Protein AF-A0A3C1SEP4-F1 (afdb_monomer)

Radius of gyration: 11.42 Å; Cα contacts (8 Å, |Δi|>4): 20; chains: 1; bounding box: 32×20×23 Å

Sequence (44 aa):
PRRFGKSSLLTVLESYYDIARKDEYDLLFDGTYIKDHPTPEKNS

Foldseek 3Di:
DPPVPPVVVVVVVCCFQALVCPVVCCVVQPPHPCVVDPDPNGND

Nearest PDB structures (foldseek):
  8ojf-assembly1_B-2  TM=2.374E-01  e=9.292E+00  Arabidopsis thaliana
  8qx3-assembly1_A  TM=2.391E-01  e=9.292E+00  Arabidopsis thaliana

pLDDT: mean 76.55, std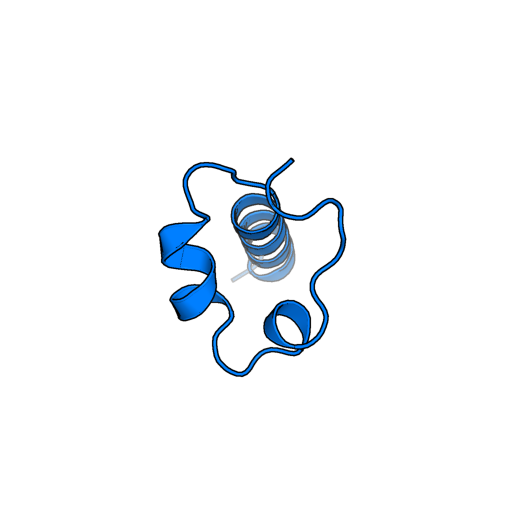 7.47, range [57.19, 84.75]

Secondary structure (DSSP, 8-state):
-TTHHHHHHHHHHHHHH-GGGTTTHHHHSTTSHHHHS--TTTT-

Structure (mmCIF, N/CA/C/O backbone):
data_AF-A0A3C1SEP4-F1
#
_entry.id   AF-A0A3C1SEP4-F1
#
loop_
_atom_site.group_PDB
_atom_site.id
_atom_site.type_symbol
_atom_site.label_atom_id
_atom_site.label_alt_id
_atom_site.label_comp_id
_atom_site.label_asym_id
_atom_site.label_entity_id
_atom_site.label_seq_id
_atom_site.pdbx_PDB_ins_code
_atom_site.Cartn_x
_atom_site.Cartn_y
_atom_site.Cartn_z
_atom_site.occupancy
_atom_site.B_iso_or_equiv
_atom_site.auth_seq_id
_atom_site.auth_comp_id
_atom_s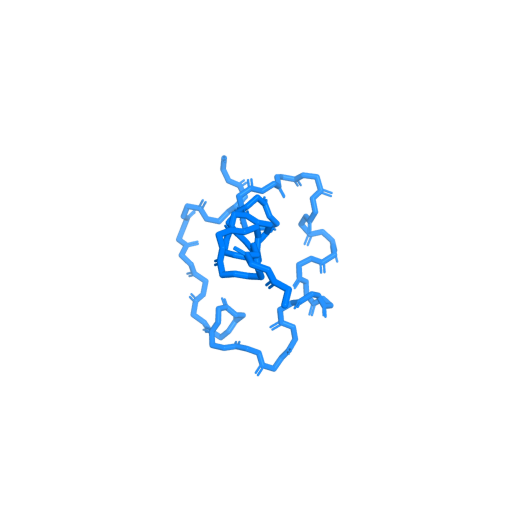ite.auth_asym_id
_atom_site.auth_atom_id
_atom_site.pdbx_PDB_model_num
ATOM 1 N N . PRO A 1 1 ? 23.307 2.825 -12.040 1.00 57.19 1 PRO A N 1
ATOM 2 C CA . PRO A 1 1 ? 22.792 3.812 -11.054 1.00 57.19 1 PRO A CA 1
ATOM 3 C C . PRO A 1 1 ? 22.772 3.234 -9.617 1.00 57.19 1 PRO A C 1
ATOM 5 O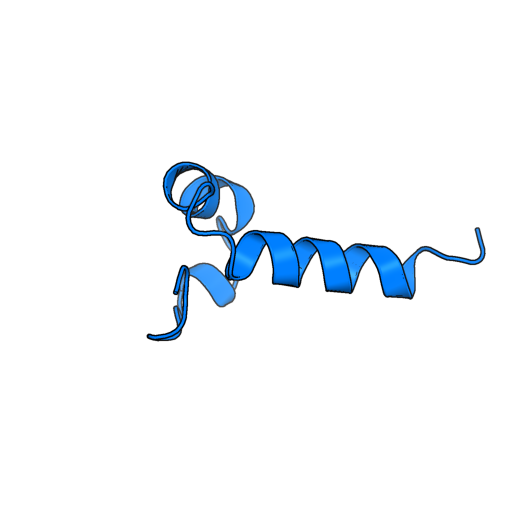 O . PRO A 1 1 ? 21.959 2.383 -9.277 1.00 57.19 1 PRO A O 1
ATOM 8 N N . ARG A 1 2 ? 23.738 3.649 -8.788 1.00 64.31 2 ARG A N 1
ATOM 9 C CA . ARG A 1 2 ? 24.264 2.948 -7.592 1.00 64.31 2 ARG A CA 1
ATOM 10 C C . ARG A 1 2 ? 23.353 2.916 -6.337 1.00 64.31 2 ARG A C 1
ATOM 12 O O . ARG A 1 2 ? 23.828 2.546 -5.269 1.00 64.31 2 ARG A O 1
ATOM 19 N N . ARG A 1 3 ? 22.073 3.315 -6.423 1.00 63.12 3 ARG A N 1
ATOM 20 C CA . ARG A 1 3 ? 21.159 3.435 -5.255 1.00 63.12 3 ARG A CA 1
ATOM 21 C C . ARG A 1 3 ? 19.764 2.811 -5.414 1.00 63.12 3 ARG A C 1
ATOM 23 O O . ARG A 1 3 ? 18.974 2.905 -4.485 1.00 63.12 3 ARG A O 1
ATOM 30 N N . PHE A 1 4 ? 19.475 2.131 -6.524 1.00 62.00 4 PHE A N 1
ATOM 31 C CA . PHE A 1 4 ? 18.131 1.593 -6.797 1.00 62.00 4 PHE A CA 1
ATOM 32 C C . PHE A 1 4 ? 17.603 0.596 -5.746 1.00 62.00 4 PHE A C 1
ATOM 34 O O . PHE A 1 4 ? 16.399 0.485 -5.572 1.00 62.00 4 PHE A O 1
ATOM 41 N N . GLY A 1 5 ? 18.475 -0.100 -5.007 1.00 63.22 5 GLY A N 1
ATOM 42 C CA . GLY A 1 5 ? 18.038 -1.170 -4.101 1.00 63.22 5 GLY A CA 1
ATOM 43 C C . GLY A 1 5 ? 17.506 -0.724 -2.734 1.00 63.22 5 GLY A C 1
ATOM 44 O O . GLY A 1 5 ? 16.624 -1.375 -2.190 1.00 63.22 5 GLY A O 1
ATOM 45 N N . LYS A 1 6 ? 18.026 0.364 -2.150 1.00 72.88 6 LYS A N 1
ATOM 46 C CA . LYS A 1 6 ? 17.656 0.751 -0.771 1.00 72.88 6 LYS A CA 1
ATOM 47 C C . LYS A 1 6 ? 16.410 1.628 -0.723 1.00 72.88 6 LYS A C 1
ATOM 49 O O . LYS A 1 6 ? 15.598 1.483 0.179 1.00 72.88 6 LYS A O 1
ATOM 54 N N . SER A 1 7 ? 16.270 2.526 -1.695 1.00 77.00 7 SER A N 1
ATOM 55 C CA . SER A 1 7 ? 15.164 3.481 -1.724 1.00 77.00 7 SER A CA 1
ATOM 56 C C . SER A 1 7 ? 13.833 2.801 -2.043 1.00 77.00 7 SER A C 1
ATOM 58 O O . SER A 1 7 ? 12.861 3.069 -1.355 1.00 77.00 7 SER A O 1
ATOM 60 N N . SER A 1 8 ? 13.796 1.860 -2.996 1.00 79.00 8 SER A N 1
ATOM 61 C CA . SER A 1 8 ? 12.546 1.167 -3.348 1.00 79.00 8 SER A CA 1
ATOM 62 C C . SER A 1 8 ? 11.949 0.371 -2.189 1.00 79.00 8 SER A C 1
ATOM 64 O O . SER A 1 8 ? 10.741 0.405 -2.002 1.00 79.00 8 SER A O 1
ATOM 66 N N . LEU A 1 9 ? 12.772 -0.316 -1.392 1.00 80.94 9 LEU A N 1
ATOM 67 C CA . LEU A 1 9 ? 12.272 -1.085 -0.248 1.00 80.94 9 LEU A CA 1
ATOM 68 C C . LEU A 1 9 ? 11.690 -0.180 0.841 1.00 80.94 9 LEU A C 1
ATOM 70 O O . LEU A 1 9 ? 10.643 -0.491 1.400 1.00 80.94 9 LEU A O 1
ATOM 74 N N . LEU A 1 10 ? 12.351 0.947 1.114 1.00 83.25 10 LEU A N 1
ATOM 75 C CA . LEU A 1 10 ? 11.880 1.902 2.110 1.00 83.25 10 LEU A CA 1
ATOM 76 C C . LEU A 1 10 ? 10.550 2.536 1.685 1.00 83.25 10 LEU A C 1
ATOM 78 O O . LEU A 1 10 ? 9.629 2.575 2.486 1.00 83.25 10 LEU A O 1
ATOM 82 N N . THR A 1 11 ? 10.412 2.929 0.417 1.00 83.50 11 THR A N 1
ATOM 83 C CA . THR A 1 11 ? 9.166 3.506 -0.112 1.00 83.50 11 THR A CA 1
ATOM 84 C C . THR A 1 11 ? 7.986 2.530 -0.048 1.00 83.50 11 THR A C 1
ATOM 86 O O . THR A 1 11 ? 6.860 2.949 0.220 1.00 83.50 11 THR A O 1
ATOM 89 N N . VAL A 1 12 ? 8.223 1.229 -0.261 1.00 84.00 12 VAL A N 1
ATOM 90 C CA . VAL A 1 12 ? 7.182 0.195 -0.110 1.00 84.00 12 VAL A CA 1
ATOM 91 C C . VAL A 1 12 ? 6.745 0.066 1.350 1.00 84.00 12 VAL A C 1
ATOM 93 O O . VAL A 1 12 ? 5.549 0.000 1.609 1.00 84.00 12 VAL A O 1
ATOM 96 N N . LEU A 1 13 ? 7.688 0.068 2.299 1.00 84.44 13 LEU A N 1
ATOM 97 C CA . LEU A 1 13 ? 7.379 0.016 3.733 1.00 84.44 13 LEU A CA 1
ATOM 98 C C . LEU A 1 13 ? 6.654 1.276 4.209 1.00 84.44 13 LEU A C 1
ATOM 100 O O . LEU A 1 13 ? 5.659 1.164 4.915 1.00 84.44 13 LEU A O 1
ATOM 104 N N . GLU A 1 14 ? 7.112 2.455 3.787 1.00 83.75 14 GLU A N 1
ATOM 105 C CA . GLU A 1 14 ? 6.423 3.723 4.045 1.00 83.75 14 GLU A CA 1
ATOM 106 C C . GLU A 1 14 ? 4.977 3.641 3.547 1.00 83.75 14 GLU A C 1
ATOM 108 O O . GLU A 1 14 ? 4.058 3.860 4.320 1.00 83.75 14 GLU A O 1
ATOM 113 N N . SER A 1 15 ? 4.758 3.198 2.306 1.00 83.00 15 SER A N 1
ATOM 114 C CA . SER A 1 15 ? 3.408 3.066 1.736 1.00 83.00 15 SER A CA 1
ATOM 115 C C . SER A 1 15 ? 2.553 1.970 2.393 1.00 83.00 15 SER A C 1
ATOM 117 O O . SER A 1 15 ? 1.334 2.004 2.267 1.00 83.00 15 SER A O 1
ATOM 119 N N . TYR A 1 16 ? 3.166 0.988 3.065 1.00 83.75 16 TYR A N 1
ATOM 120 C CA . TYR A 1 16 ? 2.466 -0.113 3.738 1.00 83.75 16 TYR A CA 1
ATOM 121 C C . TYR A 1 16 ? 1.968 0.257 5.144 1.00 83.75 16 TYR A C 1
ATOM 123 O O . TYR A 1 16 ? 0.920 -0.222 5.583 1.00 83.75 16 TYR A O 1
ATOM 131 N N . TYR A 1 17 ? 2.725 1.095 5.854 1.00 83.88 17 TYR A N 1
ATOM 132 C CA . TYR A 1 17 ? 2.392 1.541 7.209 1.00 83.88 17 TYR A CA 1
ATOM 133 C C . TYR A 1 17 ? 1.734 2.927 7.248 1.00 83.88 17 TYR A C 1
ATOM 135 O O . TYR A 1 17 ? 1.189 3.308 8.279 1.00 83.88 17 TYR A O 1
ATOM 143 N N . ASP A 1 18 ? 1.743 3.684 6.149 1.00 82.25 18 ASP A N 1
ATOM 144 C CA . ASP A 1 18 ? 1.149 5.019 6.113 1.00 82.25 18 ASP A CA 1
ATOM 145 C C . ASP A 1 18 ? -0.390 4.982 6.158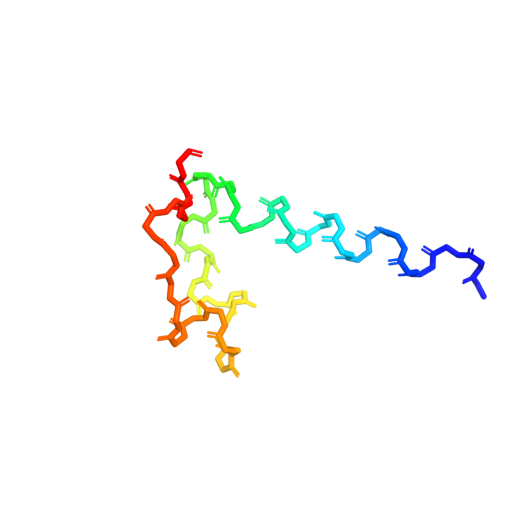 1.00 82.25 18 ASP A C 1
ATOM 147 O O . ASP A 1 18 ? -1.073 4.655 5.186 1.00 82.25 18 ASP A O 1
ATOM 151 N N . ILE A 1 19 ? -0.935 5.408 7.300 1.00 73.00 19 ILE A N 1
ATOM 152 C CA . ILE A 1 19 ? -2.371 5.524 7.582 1.00 73.00 19 ILE A CA 1
ATOM 153 C C . ILE A 1 19 ? -3.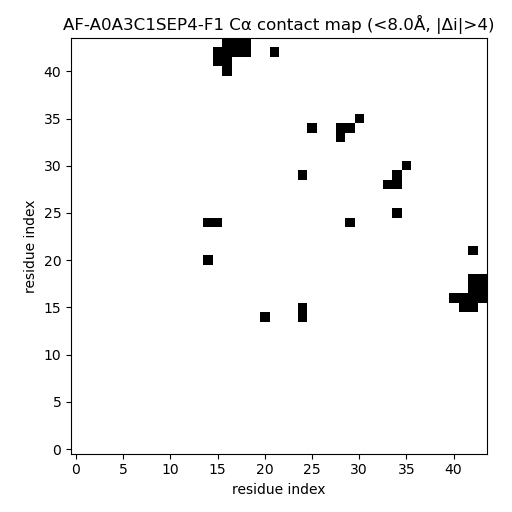086 6.424 6.563 1.00 73.00 19 ILE A C 1
ATOM 155 O O . ILE A 1 19 ? -4.244 6.167 6.224 1.00 73.00 19 ILE A O 1
ATOM 159 N N . ALA A 1 20 ? -2.413 7.458 6.045 1.00 73.44 20 ALA A N 1
ATOM 160 C CA . ALA A 1 20 ? -2.994 8.386 5.077 1.00 73.44 20 ALA A CA 1
ATOM 161 C C . ALA A 1 20 ? -3.171 7.759 3.686 1.00 73.44 20 ALA A C 1
ATOM 163 O O . ALA A 1 20 ? -3.968 8.252 2.890 1.00 73.44 20 ALA A O 1
ATOM 164 N N . ARG A 1 21 ? -2.467 6.659 3.390 1.00 69.94 21 ARG A N 1
ATOM 165 C CA . ARG A 1 21 ? -2.521 5.974 2.090 1.00 69.94 21 ARG A CA 1
ATOM 166 C C . ARG A 1 21 ? -3.427 4.757 2.082 1.00 69.94 21 ARG A C 1
ATOM 1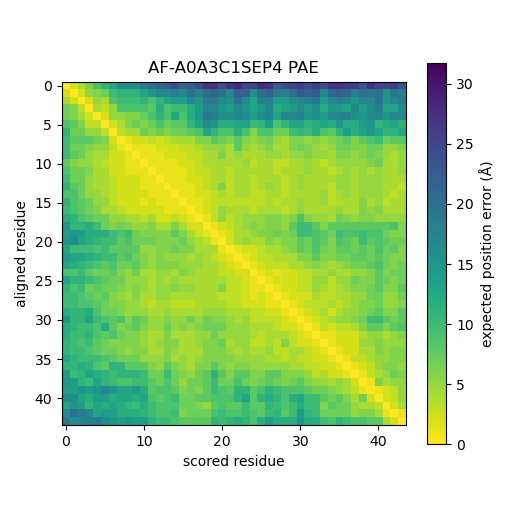68 O O . ARG A 1 21 ? -3.391 3.979 1.135 1.00 69.94 21 ARG A O 1
ATOM 175 N N . LYS A 1 22 ? -4.293 4.608 3.084 1.00 72.62 22 LYS A N 1
ATOM 176 C CA . LYS A 1 22 ? -5.263 3.510 3.158 1.00 72.62 22 LYS A CA 1
ATOM 177 C C . LYS A 1 22 ? -6.186 3.441 1.934 1.00 72.62 22 LYS A C 1
ATOM 179 O O . LYS A 1 22 ? -6.522 2.342 1.502 1.00 72.62 22 LYS A O 1
ATOM 184 N N . ASP A 1 23 ? -6.542 4.592 1.363 1.00 77.44 23 ASP A N 1
ATOM 185 C CA . ASP A 1 23 ? -7.355 4.685 0.143 1.00 77.44 23 ASP A CA 1
ATOM 186 C C . ASP A 1 23 ? -6.547 4.347 -1.124 1.00 77.44 23 ASP A C 1
ATOM 188 O O . ASP A 1 23 ? -7.064 3.746 -2.063 1.00 77.44 23 ASP A O 1
ATOM 192 N N . GLU A 1 24 ? -5.254 4.685 -1.140 1.0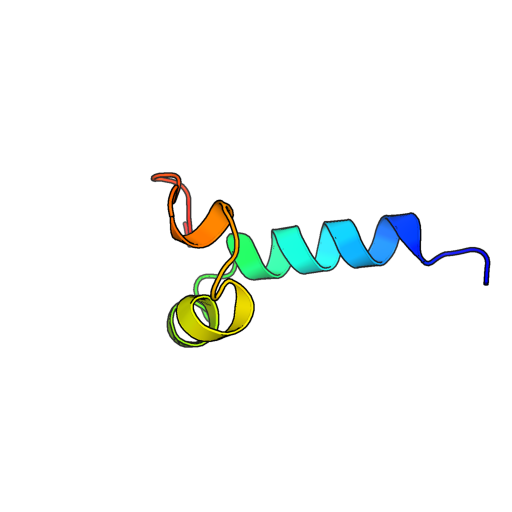0 76.31 24 GLU A N 1
ATOM 193 C CA . GLU A 1 24 ? 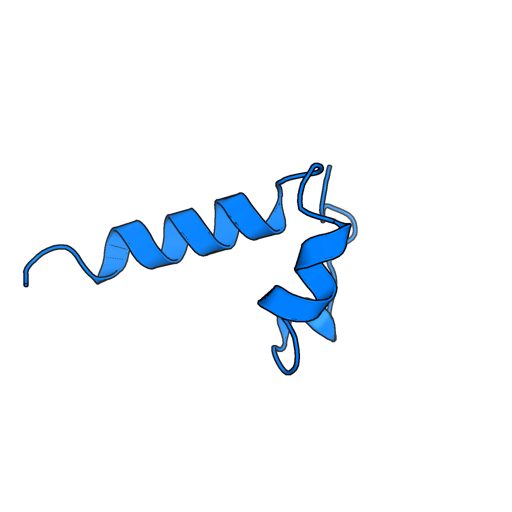-4.335 4.390 -2.248 1.00 76.31 24 GLU A CA 1
ATOM 194 C C . GLU A 1 24 ? -3.773 2.960 -2.182 1.00 76.31 24 GLU A C 1
ATOM 196 O O . GLU A 1 24 ? -3.311 2.440 -3.194 1.00 76.31 24 GLU A O 1
ATOM 201 N N . TYR A 1 25 ? -3.839 2.299 -1.022 1.00 79.81 25 TYR A N 1
ATOM 202 C CA . TYR A 1 25 ? -3.329 0.946 -0.789 1.00 79.81 25 TYR A CA 1
ATOM 203 C C . TYR A 1 25 ? -3.892 -0.054 -1.799 1.00 79.81 25 TYR A C 1
ATOM 205 O O . TYR A 1 25 ? -3.158 -0.884 -2.333 1.00 79.81 25 TYR A O 1
ATOM 213 N N . ASP A 1 26 ? -5.191 0.044 -2.088 1.00 78.31 26 ASP A N 1
ATOM 214 C CA . ASP A 1 26 ? -5.872 -0.901 -2.969 1.00 78.31 26 ASP A CA 1
ATOM 215 C C . ASP A 1 26 ? -5.404 -0.797 -4.427 1.00 78.31 26 ASP A C 1
ATOM 217 O O . ASP A 1 26 ? -5.408 -1.804 -5.134 1.00 78.31 26 ASP A O 1
ATOM 221 N N . LEU A 1 27 ? -4.955 0.398 -4.836 1.00 83.50 27 LEU A N 1
ATOM 222 C CA . LEU A 1 27 ? -4.382 0.698 -6.150 1.00 83.50 27 LEU A CA 1
ATOM 223 C C . LEU A 1 27 ? -2.873 0.413 -6.200 1.00 83.50 27 LEU A C 1
ATOM 225 O O . LEU A 1 27 ? -2.376 -0.108 -7.194 1.00 83.50 27 LEU A O 1
ATOM 229 N N . LEU A 1 28 ? -2.136 0.752 -5.137 1.00 81.50 28 LEU A N 1
ATOM 230 C CA . LEU A 1 28 ? -0.679 0.592 -5.051 1.00 81.50 28 LEU A CA 1
ATOM 231 C C . LEU A 1 28 ? -0.255 -0.873 -4.936 1.00 81.50 28 LEU A C 1
ATOM 233 O O . LEU A 1 28 ? 0.776 -1.263 -5.484 1.00 81.50 28 LEU A O 1
ATOM 237 N N . PHE A 1 29 ? -1.043 -1.676 -4.225 1.00 81.44 29 PHE A N 1
ATOM 238 C CA . PHE A 1 29 ? -0.770 -3.091 -3.990 1.00 81.44 29 PHE A CA 1
ATOM 239 C C . PHE A 1 29 ? -1.672 -4.010 -4.823 1.00 81.44 29 PHE A C 1
ATOM 241 O O . PHE A 1 29 ? -1.694 -5.219 -4.577 1.00 81.44 29 PHE A O 1
ATOM 248 N N . ASP A 1 30 ? -2.389 -3.474 -5.818 1.00 82.56 30 ASP A N 1
ATOM 249 C CA . ASP A 1 30 ? -3.251 -4.271 -6.690 1.00 82.56 30 ASP A CA 1
ATOM 250 C C . ASP A 1 30 ? -2.470 -5.391 -7.392 1.00 82.56 30 ASP A C 1
ATOM 252 O O . ASP A 1 30 ? -1.393 -5.172 -7.946 1.00 82.56 30 ASP A O 1
ATOM 256 N N . GLY A 1 31 ? -2.985 -6.621 -7.318 1.00 81.62 31 GLY A N 1
ATOM 257 C CA . GLY A 1 31 ? -2.319 -7.807 -7.867 1.00 81.62 31 GLY A CA 1
ATOM 258 C C . GLY A 1 31 ? -1.019 -8.225 -7.162 1.00 81.62 31 GLY A C 1
ATOM 259 O O . GLY A 1 31 ? -0.290 -9.069 -7.688 1.00 81.62 31 GLY A O 1
ATOM 260 N N . THR A 1 32 ? -0.699 -7.664 -5.990 1.00 84.75 32 THR A N 1
ATOM 261 C CA . THR A 1 32 ? 0.455 -8.091 -5.184 1.00 84.75 32 THR A CA 1
ATOM 262 C C . THR A 1 32 ? 0.039 -8.999 -4.028 1.00 84.75 32 THR A C 1
ATOM 264 O O . THR A 1 32 ? -1.034 -8.853 -3.448 1.00 84.75 32 THR A O 1
ATOM 267 N N . TYR A 1 33 ? 0.950 -9.882 -3.610 1.00 80.44 33 TYR A N 1
ATOM 268 C CA . TYR A 1 33 ? 0.749 -10.777 -2.461 1.00 80.44 33 TYR A CA 1
ATOM 269 C C . TYR A 1 33 ? 0.388 -10.034 -1.158 1.00 80.44 33 TYR A C 1
ATOM 271 O O . TYR A 1 33 ? -0.288 -10.569 -0.286 1.00 80.44 33 TYR A O 1
ATOM 279 N N . ILE A 1 34 ? 0.821 -8.778 -1.035 1.00 81.69 34 ILE A N 1
ATOM 280 C CA . ILE A 1 34 ? 0.592 -7.916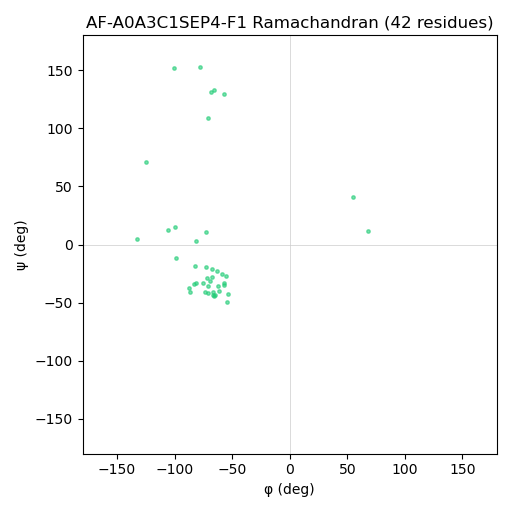 0.130 1.00 81.69 34 ILE A CA 1
ATOM 281 C C . ILE A 1 34 ? -0.894 -7.518 0.245 1.00 81.69 34 ILE A C 1
ATOM 283 O O . ILE A 1 34 ? -1.421 -7.365 1.348 1.00 81.69 34 ILE A O 1
ATOM 287 N N . LYS A 1 35 ? -1.600 -7.392 -0.886 1.00 80.44 35 LYS A N 1
ATOM 288 C CA . LYS A 1 35 ? -3.048 -7.147 -0.922 1.00 80.44 35 LYS A CA 1
ATOM 289 C C . LYS A 1 35 ? -3.849 -8.394 -0.553 1.00 80.44 35 LYS A C 1
ATOM 291 O O . LYS A 1 35 ? -4.798 -8.278 0.219 1.00 80.44 35 LYS A O 1
ATOM 296 N N . ASP A 1 36 ? -3.430 -9.563 -1.039 1.00 80.88 36 ASP A N 1
ATOM 297 C CA . ASP A 1 36 ? -4.084 -10.849 -0.755 1.00 80.88 36 ASP A CA 1
ATOM 298 C C . ASP A 1 36 ? -3.854 -11.330 0.688 1.00 80.88 36 ASP A C 1
ATOM 300 O O . ASP A 1 36 ? -4.704 -12.013 1.262 1.00 80.88 36 ASP A O 1
ATOM 304 N N . HIS A 1 37 ? -2.722 -10.958 1.298 1.00 81.94 37 HIS A N 1
ATOM 305 C CA . HIS A 1 37 ? -2.376 -11.318 2.673 1.00 81.94 37 HIS A CA 1
ATOM 306 C C . HIS A 1 37 ? -2.053 -10.089 3.548 1.00 81.94 37 HIS A C 1
ATOM 308 O O . HIS A 1 37 ? -0.897 -9.872 3.925 1.00 81.94 37 HIS A O 1
ATOM 314 N N . PRO A 1 38 ? -3.063 -9.274 3.900 1.00 77.00 38 PRO A N 1
ATOM 315 C CA . PRO A 1 38 ? -2.864 -8.109 4.752 1.00 77.00 38 PRO A CA 1
ATOM 316 C C . PRO A 1 38 ? -2.502 -8.516 6.187 1.00 77.00 38 PRO A C 1
ATOM 318 O O . PRO A 1 38 ? -3.213 -9.312 6.801 1.00 77.00 38 PRO A O 1
ATOM 321 N N . THR A 1 39 ? -1.452 -7.925 6.766 1.00 79.19 39 THR A N 1
ATOM 322 C CA . THR A 1 39 ? -1.180 -8.088 8.206 1.00 79.19 39 THR A CA 1
ATOM 323 C C . THR A 1 39 ? -2.111 -7.202 9.047 1.00 79.19 39 THR A C 1
ATOM 325 O O . THR A 1 39 ? -2.556 -6.153 8.573 1.00 79.19 39 THR A O 1
ATOM 328 N N . PRO A 1 40 ? -2.419 -7.587 10.302 1.00 72.31 40 PRO A N 1
ATOM 329 C CA . PRO A 1 40 ? -3.237 -6.769 11.206 1.00 72.31 40 PRO A CA 1
ATOM 330 C C . PRO A 1 40 ? -2.592 -5.419 11.559 1.00 72.31 40 PRO A C 1
ATOM 332 O O . PRO A 1 40 ? -3.305 -4.477 11.873 1.00 72.31 40 PRO A O 1
ATOM 335 N N . GLU A 1 41 ? -1.267 -5.317 11.435 1.00 70.31 41 GLU A N 1
ATOM 336 C CA . GLU A 1 41 ? -0.474 -4.097 11.647 1.00 70.31 41 GLU A CA 1
ATOM 337 C C . GLU A 1 41 ? -0.477 -3.146 10.430 1.00 70.31 41 GLU A C 1
ATOM 339 O O . GLU A 1 41 ? 0.244 -2.149 10.428 1.00 70.31 41 GLU A O 1
ATOM 344 N N . LYS A 1 42 ? -1.219 -3.454 9.352 1.00 69.12 42 LYS A N 1
ATOM 345 C CA . LYS A 1 42 ? -1.287 -2.558 8.186 1.00 69.12 42 LYS A CA 1
ATOM 346 C C . LYS A 1 42 ? -1.970 -1.247 8.579 1.00 69.12 42 LYS A C 1
ATOM 348 O O . LYS A 1 42 ? -3.072 -1.273 9.133 1.00 69.12 42 LYS A O 1
ATOM 353 N N . ASN A 1 43 ? -1.378 -0.115 8.202 1.00 64.69 43 ASN A N 1
ATOM 354 C CA . ASN A 1 43 ? -1.911 1.218 8.509 1.00 64.69 43 ASN A CA 1
ATOM 355 C C . ASN A 1 43 ? -2.152 1.459 10.022 1.00 64.69 43 ASN A C 1
ATOM 357 O O . ASN A 1 43 ? -3.201 2.010 10.376 1.00 64.69 43 ASN A O 1
ATOM 361 N N . SER A 1 44 ? -1.242 1.006 10.898 1.00 62.59 44 SER A N 1
ATOM 362 C CA . SER A 1 44 ? -1.255 1.315 12.340 1.00 62.59 44 SER A CA 1
ATOM 363 C C . SER A 1 44 ? -0.214 2.355 12.732 1.00 62.59 44 SER A C 1
ATOM 365 O O . SER A 1 44 ? 0.811 2.474 12.029 1.00 62.59 44 SER A O 1
#

Mean predicted aligned error: 6.99 Å

Solvent-accessible surface area (backbone atoms only — not comparable to full-atom values): 2756 Å² total; per-residue (Å²): 126,100,58,68,74,64,55,56,57,49,53,51,52,50,57,49,38,36,58,90,35,62,80,50,39,66,69,75,33,57,98,37,72,61,60,80,57,66,58,92,69,53,46,101